Protein AF-A0AA86T212-F1 (afdb_monomer)

Radius of gyration: 17.64 Å; Cα contacts (8 Å, |Δi|>4): 38; chains: 1; bounding box: 38×27×56 Å

Foldseek 3Di:
DPPVVVVVVVVVVVVVVLLVVLVVPPDLDPVLVVVLVVLVVVLVVLVVVLVVLVVCCVPPVDPVSVVSNVVSVVSSVVSVVSSVVSVVSNVVDDPDDPDD

Structure (mmCIF, N/CA/C/O backbone):
data_AF-A0AA86T212-F1
#
_entry.id   AF-A0AA86T212-F1
#
loop_
_atom_site.group_PDB
_atom_site.id
_atom_site.type_symbol
_atom_site.label_atom_id
_atom_site.label_alt_id
_atom_site.label_comp_id
_atom_site.label_asym_id
_atom_site.label_entity_id
_atom_site.label_seq_id
_atom_site.pdbx_PDB_ins_code
_atom_site.Cartn_x
_atom_site.Cartn_y
_atom_site.Cartn_z
_atom_site.occupancy
_atom_site.B_iso_or_equiv
_atom_site.auth_seq_id
_atom_site.auth_comp_id
_atom_site.auth_asym_id
_atom_site.auth_atom_id
_atom_site.pdbx_PDB_model_num
ATOM 1 N N . MET A 1 1 ? 6.835 -20.695 -19.349 1.00 47.50 1 MET A N 1
ATOM 2 C CA . MET A 1 1 ? 5.965 -19.505 -19.183 1.00 47.50 1 MET A CA 1
ATOM 3 C C . MET A 1 1 ? 4.725 -19.757 -18.295 1.00 47.50 1 MET A C 1
ATOM 5 O O . MET A 1 1 ? 3.682 -19.186 -18.550 1.00 47.50 1 MET A O 1
ATOM 9 N N . ARG A 1 2 ? 4.792 -20.596 -17.240 1.00 49.91 2 ARG A N 1
ATOM 10 C CA . ARG A 1 2 ? 3.614 -20.930 -16.388 1.00 49.91 2 ARG A CA 1
ATOM 11 C C . ARG A 1 2 ? 3.799 -20.673 -14.882 1.00 49.91 2 ARG A C 1
ATOM 13 O O . ARG A 1 2 ? 2.856 -20.839 -14.116 1.00 49.91 2 ARG A O 1
ATOM 20 N N . LYS A 1 3 ? 5.010 -20.317 -14.435 1.00 40.41 3 LYS A N 1
ATOM 21 C CA . LYS A 1 3 ? 5.353 -20.229 -13.000 1.00 40.41 3 LYS A CA 1
ATOM 22 C C . LYS A 1 3 ? 5.318 -18.798 -12.449 1.00 40.41 3 LYS A C 1
ATOM 24 O O . LYS A 1 3 ? 4.985 -18.620 -11.286 1.00 40.41 3 LYS A O 1
ATOM 29 N N . THR A 1 4 ? 5.602 -17.793 -13.273 1.00 41.56 4 THR A N 1
ATOM 30 C CA . THR A 1 4 ? 5.626 -16.372 -12.882 1.00 41.56 4 THR A CA 1
ATOM 31 C C . THR A 1 4 ? 4.224 -15.772 -12.757 1.00 41.56 4 THR A C 1
ATOM 33 O O . THR A 1 4 ? 3.934 -15.115 -11.765 1.00 41.56 4 THR A O 1
ATOM 36 N N . THR A 1 5 ? 3.305 -16.114 -13.663 1.00 36.12 5 THR A N 1
ATOM 37 C CA . THR A 1 5 ? 1.907 -15.641 -13.639 1.00 36.12 5 THR A CA 1
ATOM 38 C C . THR A 1 5 ? 1.141 -16.095 -12.388 1.00 36.12 5 THR A C 1
ATOM 40 O O . THR A 1 5 ? 0.305 -15.367 -11.870 1.00 36.12 5 THR A O 1
ATOM 43 N N . ARG A 1 6 ? 1.472 -17.271 -11.833 1.00 38.53 6 ARG A N 1
ATOM 44 C CA . ARG A 1 6 ? 0.853 -17.788 -10.597 1.00 38.53 6 ARG A CA 1
ATOM 45 C C . ARG A 1 6 ? 1.273 -17.031 -9.334 1.00 38.53 6 ARG A C 1
ATOM 47 O O . ARG A 1 6 ? 0.529 -17.043 -8.364 1.00 38.53 6 ARG A O 1
ATOM 54 N N . ARG A 1 7 ? 2.441 -16.380 -9.334 1.00 42.41 7 ARG A N 1
ATOM 55 C CA . ARG A 1 7 ? 2.937 -15.626 -8.169 1.00 42.41 7 ARG A CA 1
ATOM 56 C C . ARG A 1 7 ? 2.320 -14.230 -8.086 1.00 42.41 7 ARG A C 1
ATOM 58 O O . ARG A 1 7 ? 1.992 -13.790 -6.995 1.00 42.41 7 ARG A O 1
ATOM 65 N N . ILE A 1 8 ? 2.080 -13.595 -9.234 1.00 42.56 8 ILE A N 1
ATOM 66 C CA . ILE A 1 8 ? 1.453 -12.266 -9.321 1.00 42.56 8 ILE A CA 1
ATOM 67 C C . ILE A 1 8 ? -0.040 -12.341 -8.954 1.00 42.56 8 ILE A C 1
ATOM 69 O O . ILE A 1 8 ? -0.514 -11.545 -8.153 1.00 42.56 8 ILE A O 1
ATOM 73 N N . VAL A 1 9 ? -0.756 -13.368 -9.431 1.00 41.50 9 VAL A N 1
ATOM 74 C CA . VAL A 1 9 ? -2.156 -13.630 -9.032 1.00 41.50 9 VAL A CA 1
ATOM 75 C C . VAL A 1 9 ? -2.264 -14.068 -7.560 1.00 41.50 9 VAL A C 1
ATOM 77 O O . VAL A 1 9 ? -3.255 -13.785 -6.895 1.00 41.50 9 VAL A O 1
ATOM 80 N N . GLY A 1 10 ? -1.232 -14.728 -7.023 1.00 39.38 10 GLY A N 1
ATOM 81 C CA . GLY A 1 10 ? -1.186 -15.123 -5.612 1.00 39.38 10 GLY A CA 1
ATOM 82 C C . GLY A 1 10 ? -1.052 -13.940 -4.647 1.00 39.38 10 GLY A C 1
ATOM 83 O O . GLY A 1 10 ? -1.615 -13.985 -3.557 1.00 39.38 10 GLY A O 1
ATOM 84 N N . ALA A 1 11 ? -0.354 -12.873 -5.050 1.00 44.78 11 ALA A N 1
ATOM 85 C CA . ALA A 1 11 ? -0.144 -11.693 -4.212 1.00 44.78 11 ALA A CA 1
ATOM 86 C C . ALA A 1 11 ? -1.393 -10.796 -4.120 1.00 44.78 11 ALA A C 1
ATOM 88 O O . ALA A 1 11 ? -1.702 -10.291 -3.044 1.00 44.78 11 ALA A O 1
ATOM 89 N N . THR A 1 12 ? -2.159 -10.646 -5.207 1.00 49.22 12 THR A N 1
ATOM 90 C CA . THR A 1 12 ? -3.393 -9.837 -5.214 1.00 49.22 12 THR A CA 1
ATOM 91 C C . THR A 1 12 ? -4.555 -10.528 -4.497 1.00 49.22 12 THR A C 1
ATOM 93 O O . THR A 1 12 ? -5.316 -9.880 -3.780 1.00 49.22 12 THR A O 1
ATOM 96 N N . ALA A 1 13 ? -4.660 -11.855 -4.611 1.00 46.00 13 ALA A N 1
ATOM 97 C CA . ALA A 1 13 ? -5.676 -12.629 -3.901 1.00 46.00 13 ALA A CA 1
ATOM 98 C C . ALA A 1 13 ? -5.441 -12.666 -2.377 1.00 46.00 13 ALA A C 1
ATOM 100 O O . ALA A 1 13 ? -6.404 -12.674 -1.613 1.00 46.00 13 ALA A O 1
ATOM 101 N N . ALA A 1 14 ? -4.183 -12.642 -1.920 1.00 48.59 14 ALA A N 1
ATOM 102 C CA . ALA A 1 14 ? -3.859 -12.692 -0.492 1.00 48.59 14 ALA A CA 1
ATOM 103 C C . ALA A 1 14 ? -4.337 -11.445 0.274 1.00 48.59 14 ALA A C 1
ATOM 105 O O . ALA A 1 14 ? -4.872 -11.575 1.373 1.00 48.59 14 ALA A O 1
ATOM 106 N N . VAL A 1 15 ? -4.222 -10.252 -0.323 1.00 53.66 15 VAL A N 1
ATOM 107 C CA . VAL A 1 15 ? -4.682 -8.993 0.293 1.00 53.66 15 VAL A CA 1
ATOM 108 C C . VAL A 1 15 ? -6.212 -8.940 0.361 1.00 53.66 15 VAL A C 1
ATOM 110 O O . VAL A 1 15 ? -6.770 -8.604 1.403 1.00 53.66 15 VAL A O 1
ATOM 113 N N . GLY A 1 16 ? -6.904 -9.353 -0.707 1.00 51.41 16 GLY A N 1
ATOM 114 C CA . GLY A 1 16 ? -8.371 -9.399 -0.727 1.00 51.41 16 GLY A CA 1
ATOM 115 C C . GLY A 1 16 ? -8.968 -10.396 0.275 1.00 51.41 16 GLY A C 1
ATOM 116 O O . GLY A 1 16 ? -9.976 -10.098 0.913 1.00 51.41 16 GLY A O 1
ATOM 117 N N . ILE A 1 17 ? -8.327 -11.556 0.464 1.00 53.41 17 ILE A N 1
ATOM 118 C CA . ILE A 1 17 ? -8.774 -12.582 1.422 1.00 53.41 17 ILE A CA 1
ATOM 119 C C . ILE A 1 17 ? -8.504 -12.151 2.874 1.00 53.41 17 ILE A C 1
ATOM 121 O O . ILE A 1 17 ? -9.353 -12.380 3.736 1.00 53.41 17 ILE A O 1
ATOM 125 N N . LEU A 1 18 ? -7.378 -11.482 3.154 1.00 51.84 18 LEU A N 1
ATOM 126 C CA . LEU A 1 18 ? -7.085 -10.932 4.486 1.00 51.84 18 LEU A CA 1
ATOM 127 C C . LEU A 1 18 ? -8.078 -9.832 4.889 1.00 51.84 18 LEU A C 1
ATOM 129 O O . LEU A 1 18 ? -8.579 -9.845 6.012 1.00 51.84 18 LEU A O 1
ATOM 133 N N . LEU A 1 19 ? -8.434 -8.936 3.963 1.00 53.28 19 LEU A N 1
ATOM 134 C CA . LEU A 1 19 ? -9.427 -7.884 4.213 1.00 53.28 19 LEU A CA 1
ATOM 135 C C . LEU A 1 19 ? -10.838 -8.458 4.430 1.00 53.28 19 LEU A C 1
ATOM 137 O O . LEU A 1 19 ? -11.553 -8.010 5.325 1.00 53.28 19 LEU A O 1
ATOM 141 N N . ALA A 1 20 ? -11.228 -9.488 3.671 1.00 51.5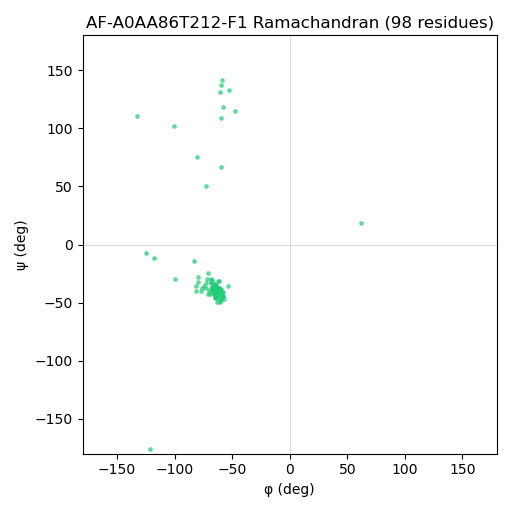3 20 ALA A N 1
ATOM 142 C CA . ALA A 1 20 ? -12.523 -10.152 3.840 1.00 51.53 20 ALA A CA 1
ATOM 143 C C . ALA A 1 20 ? -12.640 -10.907 5.180 1.00 51.53 20 ALA A C 1
ATOM 145 O O . ALA A 1 20 ? -13.699 -10.883 5.811 1.00 51.53 20 ALA A O 1
ATOM 146 N N . ALA A 1 21 ? -11.556 -11.533 5.654 1.00 51.41 21 ALA A N 1
ATOM 147 C CA . ALA A 1 21 ? -11.517 -12.179 6.968 1.00 51.41 21 ALA A CA 1
ATOM 148 C C . ALA A 1 21 ? -11.643 -11.164 8.122 1.00 51.41 21 ALA A C 1
ATOM 150 O O . ALA A 1 21 ? -12.293 -11.455 9.127 1.00 51.41 21 ALA A O 1
ATOM 151 N N . MET A 1 22 ? -11.093 -9.956 7.949 1.00 53.88 22 MET A N 1
ATOM 152 C CA . MET A 1 22 ? -11.188 -8.859 8.920 1.00 53.88 22 MET A CA 1
ATOM 153 C C . MET A 1 22 ? -12.629 -8.349 9.109 1.00 53.88 22 MET A C 1
ATOM 155 O O . MET A 1 22 ? -13.005 -7.965 10.211 1.00 53.88 22 MET A O 1
ATOM 159 N N . VAL A 1 23 ? -13.442 -8.367 8.044 1.00 53.47 23 VAL A N 1
ATOM 160 C CA . VAL A 1 23 ? -14.851 -7.925 8.062 1.00 53.47 23 VAL A CA 1
ATOM 161 C C . VAL A 1 23 ? -15.786 -8.990 8.649 1.00 53.47 23 VAL A C 1
ATOM 163 O O . VAL A 1 23 ? -16.782 -8.648 9.284 1.00 53.47 23 VAL A O 1
ATOM 166 N N . TRP A 1 24 ? -15.486 -10.282 8.462 1.00 45.78 24 TRP A N 1
ATOM 167 C CA . TRP A 1 24 ? -16.348 -11.368 8.953 1.00 45.78 24 TRP A CA 1
ATOM 168 C C . TRP A 1 24 ? -16.164 -11.659 10.451 1.00 45.78 24 TRP A C 1
ATOM 170 O O . TRP A 1 24 ? -17.110 -12.057 11.131 1.00 45.78 24 TRP A O 1
ATOM 180 N N . ALA A 1 25 ?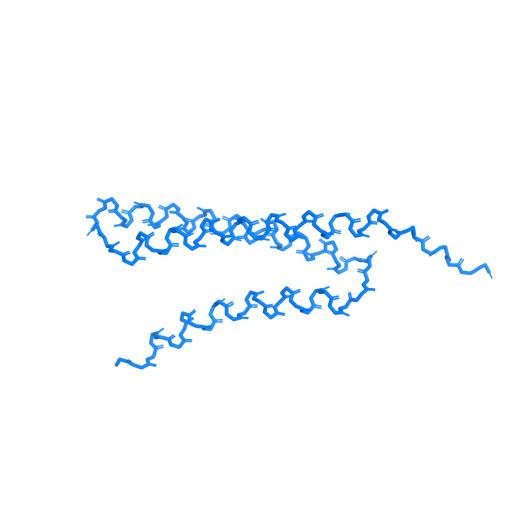 -14.976 -11.396 11.000 1.00 46.56 25 ALA A N 1
ATOM 181 C CA . ALA A 1 25 ? -14.727 -11.446 12.437 1.00 46.56 25 ALA A CA 1
ATOM 182 C C . ALA A 1 25 ? -15.222 -10.149 13.102 1.00 46.56 25 ALA A C 1
ATOM 184 O O . ALA A 1 25 ? -14.428 -9.274 13.428 1.00 46.56 25 ALA A O 1
ATOM 185 N N . GLY A 1 26 ? -16.543 -10.010 13.267 1.00 50.56 26 GLY A N 1
ATOM 186 C CA . GLY A 1 26 ? -17.231 -8.823 13.799 1.00 50.56 26 GLY A CA 1
ATOM 187 C C . GLY A 1 26 ? -16.846 -8.397 15.225 1.00 50.56 26 GLY A C 1
ATOM 188 O O . GLY A 1 26 ? -17.673 -8.448 16.132 1.00 50.56 26 GLY A O 1
ATOM 189 N N . GLY A 1 27 ? -15.612 -7.954 15.443 1.00 52.09 27 GLY A N 1
ATOM 190 C CA . GLY A 1 27 ? -15.098 -7.587 16.752 1.00 52.09 27 GLY A CA 1
ATOM 191 C C . GLY A 1 27 ? -14.387 -6.249 16.714 1.00 52.09 27 GLY A C 1
ATOM 192 O O . GLY A 1 27 ? -13.274 -6.145 16.219 1.00 52.09 27 GLY A O 1
ATOM 193 N N . THR A 1 28 ? -14.981 -5.247 17.346 1.00 54.28 28 THR A N 1
ATOM 194 C CA . THR A 1 28 ? -14.347 -3.975 17.721 1.00 54.28 28 THR A CA 1
ATOM 195 C C . THR A 1 28 ? -13.373 -4.180 18.891 1.00 54.28 28 THR A C 1
ATOM 197 O O . THR A 1 28 ? -13.469 -3.538 19.934 1.00 54.28 28 THR A O 1
ATOM 200 N N . GLY A 1 29 ? -12.491 -5.171 18.747 1.00 61.72 29 GLY A N 1
ATOM 201 C CA . GLY A 1 29 ? -11.566 -5.668 19.762 1.00 61.72 29 GLY A CA 1
ATOM 202 C C . GLY A 1 29 ? -10.100 -5.571 19.321 1.00 61.72 29 GLY A C 1
ATOM 203 O O . GLY A 1 29 ? -9.815 -5.059 18.237 1.00 61.72 29 GLY A O 1
ATOM 204 N N . PRO A 1 30 ? -9.153 -6.076 20.134 1.00 65.19 30 PRO A N 1
ATOM 205 C CA . PRO A 1 30 ? -7.711 -5.930 19.900 1.00 65.19 30 PRO A CA 1
ATOM 206 C C . PRO A 1 30 ? -7.258 -6.389 18.504 1.00 65.19 30 PRO A C 1
ATOM 208 O O . PRO A 1 30 ? -6.444 -5.715 17.884 1.00 65.19 30 PRO A O 1
ATOM 211 N N . HIS A 1 31 ? -7.867 -7.441 17.949 1.00 70.19 31 HIS A N 1
ATOM 212 C CA . HIS A 1 31 ? -7.548 -7.926 16.602 1.00 70.19 31 HIS A CA 1
ATOM 213 C C . HIS A 1 31 ? -7.947 -6.969 15.469 1.00 70.19 31 HIS A C 1
ATOM 215 O O . HIS A 1 31 ? -7.271 -6.925 14.444 1.00 70.19 31 HIS A O 1
ATOM 221 N N . ALA A 1 32 ? -9.008 -6.170 15.634 1.00 75.12 32 ALA A N 1
ATOM 222 C CA . ALA A 1 32 ? -9.353 -5.144 14.648 1.00 75.12 32 ALA A CA 1
ATOM 223 C C . ALA A 1 32 ? -8.334 -3.998 14.662 1.00 75.12 32 ALA A C 1
ATOM 225 O O . ALA A 1 32 ? -7.913 -3.537 13.602 1.00 75.12 32 ALA A O 1
ATOM 226 N N . GLN A 1 33 ? -7.874 -3.592 15.850 1.00 80.25 33 GLN A N 1
ATOM 227 C CA . GLN A 1 33 ? -6.819 -2.586 15.979 1.00 80.25 33 GLN A CA 1
ATOM 228 C C . GLN A 1 33 ? -5.477 -3.089 15.424 1.00 80.25 33 GLN A C 1
ATOM 230 O O . GLN A 1 33 ? -4.783 -2.345 14.734 1.00 80.25 33 GLN A O 1
ATOM 235 N N . GLU A 1 34 ? -5.128 -4.355 15.669 1.00 84.19 34 GLU A N 1
ATOM 236 C CA . GLU A 1 34 ? -3.971 -5.016 15.046 1.00 84.19 34 GLU A CA 1
ATOM 237 C C . GLU A 1 34 ? -4.088 -5.026 13.515 1.00 84.19 34 GLU A C 1
ATOM 239 O O . GLU A 1 34 ? -3.120 -4.722 12.825 1.00 84.19 34 GLU A O 1
ATOM 244 N N . GLY A 1 35 ? -5.283 -5.279 12.971 1.00 83.88 35 GLY A N 1
ATOM 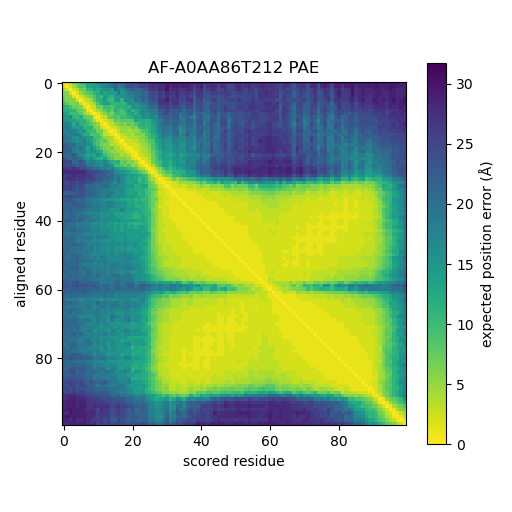245 C CA . GLY A 1 35 ? -5.552 -5.173 11.534 1.00 83.88 35 GLY A CA 1
ATOM 246 C C . GLY A 1 35 ? -5.297 -3.791 10.956 1.00 83.88 35 GLY A C 1
ATOM 247 O O . GLY A 1 35 ? -4.655 -3.664 9.915 1.00 83.88 35 GLY A O 1
ATOM 248 N N . VAL A 1 36 ? -5.762 -2.748 11.646 1.00 86.19 36 VAL A N 1
ATOM 249 C CA . VAL A 1 36 ? -5.489 -1.357 11.263 1.00 86.19 36 VAL A CA 1
ATOM 250 C C . VAL A 1 36 ? -3.987 -1.074 11.286 1.00 86.19 36 VAL A C 1
ATOM 252 O O . VAL A 1 36 ? -3.474 -0.431 10.371 1.00 86.19 36 VAL A O 1
ATOM 255 N N . ASN A 1 37 ? -3.264 -1.577 12.289 1.00 88.94 37 ASN A N 1
ATOM 256 C CA . ASN A 1 37 ? -1.814 -1.409 12.374 1.00 88.94 37 ASN A CA 1
ATOM 257 C C . ASN A 1 37 ? -1.098 -2.122 11.215 1.00 88.94 37 ASN A C 1
ATOM 259 O O . ASN A 1 37 ? -0.294 -1.493 10.531 1.00 88.94 37 ASN A O 1
ATOM 263 N N . HIS A 1 38 ? -1.457 -3.372 10.907 1.00 88.25 38 HIS A N 1
ATOM 264 C CA . HIS A 1 38 ? -0.913 -4.091 9.751 1.00 88.25 38 HIS A CA 1
ATOM 265 C C . HIS A 1 38 ? -1.245 -3.407 8.420 1.00 88.25 38 HIS A C 1
ATOM 267 O O . HIS A 1 38 ? -0.410 -3.378 7.520 1.00 88.25 38 HIS A O 1
ATOM 273 N N . ALA A 1 39 ? -2.438 -2.825 8.269 1.00 87.56 39 ALA A N 1
ATOM 274 C CA . ALA A 1 39 ? -2.781 -2.055 7.075 1.00 87.56 39 ALA A CA 1
ATOM 275 C C . ALA A 1 39 ? -1.893 -0.803 6.940 1.00 87.56 39 ALA A C 1
ATOM 277 O O . ALA A 1 39 ? -1.411 -0.505 5.845 1.00 87.56 39 ALA A O 1
ATOM 278 N N . LYS A 1 40 ? -1.615 -0.106 8.052 1.00 92.38 40 LYS A N 1
ATOM 279 C CA . LYS A 1 40 ? -0.689 1.039 8.092 1.00 92.38 40 LYS A CA 1
ATOM 280 C C . LYS A 1 40 ? 0.743 0.621 7.731 1.00 92.38 40 LYS A C 1
ATOM 282 O O . LYS A 1 40 ? 1.373 1.297 6.921 1.00 92.38 40 LYS A O 1
ATOM 287 N N . GLU A 1 41 ? 1.232 -0.504 8.252 1.00 94.50 41 GLU A N 1
ATOM 288 C CA . GLU A 1 41 ? 2.536 -1.082 7.882 1.00 94.50 41 GLU A CA 1
ATOM 289 C C . GLU A 1 41 ? 2.584 -1.504 6.406 1.00 94.50 41 GLU A C 1
ATOM 291 O O . GLU A 1 41 ? 3.534 -1.190 5.689 1.00 94.50 41 GLU A O 1
ATOM 296 N N . GLY A 1 42 ? 1.521 -2.134 5.904 1.00 90.62 42 GLY A N 1
ATOM 297 C CA . GLY A 1 42 ? 1.390 -2.506 4.497 1.00 90.62 42 GLY A CA 1
ATOM 298 C C . GLY A 1 42 ? 1.492 -1.299 3.561 1.00 90.62 42 GLY A C 1
ATOM 299 O O . GLY A 1 42 ? 2.187 -1.369 2.548 1.00 90.62 42 GLY A O 1
ATOM 300 N N . ILE A 1 43 ? 0.880 -0.163 3.918 1.00 94.25 43 ILE A N 1
ATOM 301 C CA . ILE A 1 43 ? 1.013 1.090 3.156 1.00 94.25 43 ILE A CA 1
ATOM 302 C C . ILE A 1 43 ? 2.476 1.549 3.088 1.00 94.25 43 ILE A C 1
ATOM 304 O O . ILE A 1 43 ? 2.902 2.031 2.037 1.00 94.25 43 ILE A O 1
ATOM 308 N N . VAL A 1 44 ? 3.258 1.398 4.165 1.00 96.69 44 VAL A N 1
ATOM 309 C CA . VAL A 1 44 ? 4.693 1.739 4.158 1.00 96.69 44 VAL A CA 1
ATOM 310 C C . VAL A 1 44 ? 5.434 0.897 3.121 1.00 96.69 44 VAL A C 1
ATOM 312 O O . VAL A 1 44 ? 6.096 1.460 2.250 1.00 96.69 44 VAL A O 1
ATOM 315 N N . HIS A 1 45 ? 5.241 -0.421 3.122 1.00 92.25 45 HIS A N 1
ATOM 316 C CA . HIS A 1 45 ? 5.890 -1.303 2.148 1.00 92.25 45 HIS A CA 1
ATOM 317 C C . HIS A 1 45 ? 5.461 -1.037 0.703 1.00 92.25 45 HIS A C 1
ATOM 319 O O . HIS A 1 45 ? 6.278 -1.108 -0.215 1.00 92.25 45 HIS A O 1
ATOM 325 N N . VAL A 1 46 ? 4.194 -0.684 0.468 1.00 92.94 46 VAL A N 1
ATOM 326 C CA . VAL A 1 46 ? 3.744 -0.311 -0.881 1.00 92.94 46 VAL A CA 1
ATOM 327 C C . VAL A 1 46 ? 4.384 1.010 -1.327 1.00 92.94 46 VAL A C 1
ATOM 329 O O . VAL A 1 46 ? 4.761 1.131 -2.491 1.00 92.94 46 VAL A O 1
ATOM 332 N N . LYS A 1 47 ? 4.585 1.980 -0.424 1.00 95.56 47 LYS A N 1
ATOM 333 C CA . LYS A 1 47 ? 5.321 3.222 -0.732 1.00 95.56 47 LYS A CA 1
ATOM 334 C C . LYS A 1 47 ? 6.789 2.953 -1.082 1.00 95.56 47 LYS A C 1
ATOM 336 O O . LYS A 1 47 ? 7.302 3.565 -2.016 1.00 95.56 47 LYS A O 1
ATOM 341 N N . GLU A 1 48 ? 7.443 2.015 -0.401 1.00 94.06 48 GLU A N 1
ATOM 342 C CA . GLU A 1 48 ? 8.800 1.564 -0.753 1.00 94.06 48 GLU A CA 1
ATOM 343 C C . GLU A 1 48 ? 8.828 0.890 -2.135 1.00 94.06 48 GLU A C 1
ATOM 345 O O . GLU A 1 48 ? 9.664 1.217 -2.979 1.00 94.06 48 GLU A O 1
ATOM 350 N N . ALA A 1 49 ? 7.864 0.009 -2.420 1.00 92.06 49 ALA A N 1
ATOM 351 C CA . ALA A 1 49 ? 7.736 -0.629 -3.730 1.00 92.06 49 ALA A CA 1
ATOM 352 C C . ALA A 1 49 ? 7.504 0.393 -4.858 1.00 92.06 49 ALA A C 1
ATOM 354 O O . ALA A 1 49 ? 8.075 0.257 -5.941 1.00 92.06 49 ALA A O 1
ATOM 355 N N . ILE A 1 50 ? 6.716 1.444 -4.603 1.00 94.81 50 ILE A N 1
ATOM 356 C CA . ILE A 1 50 ? 6.507 2.557 -5.538 1.00 94.81 50 ILE A CA 1
ATOM 357 C C . ILE A 1 50 ? 7.834 3.231 -5.897 1.00 94.81 50 ILE A C 1
ATOM 359 O O . ILE A 1 50 ? 8.075 3.458 -7.081 1.00 94.81 50 ILE A O 1
ATOM 363 N N . ALA A 1 51 ? 8.713 3.495 -4.927 1.00 95.19 51 ALA A N 1
ATOM 364 C CA . ALA A 1 51 ? 10.010 4.116 -5.200 1.00 95.19 51 ALA A CA 1
ATOM 365 C C . ALA A 1 51 ? 10.863 3.272 -6.169 1.00 95.19 51 ALA A C 1
ATOM 367 O O . ALA A 1 51 ? 11.415 3.804 -7.136 1.00 95.19 51 ALA A O 1
ATOM 368 N N . HIS A 1 52 ? 10.901 1.949 -5.981 1.00 91.06 52 HIS A N 1
ATOM 369 C CA . HIS A 1 52 ? 11.603 1.035 -6.892 1.00 91.06 52 HIS A CA 1
ATOM 370 C C . HIS A 1 52 ? 10.954 0.947 -8.283 1.00 91.06 52 HIS A C 1
ATOM 372 O O . HIS A 1 52 ? 11.650 0.852 -9.300 1.00 91.06 52 HIS A O 1
ATOM 378 N N . LEU A 1 53 ? 9.622 0.998 -8.354 1.00 91.69 53 LEU A N 1
ATOM 379 C CA . LEU A 1 53 ? 8.899 1.029 -9.627 1.00 91.69 53 LEU A CA 1
ATOM 380 C C . LEU A 1 53 ? 9.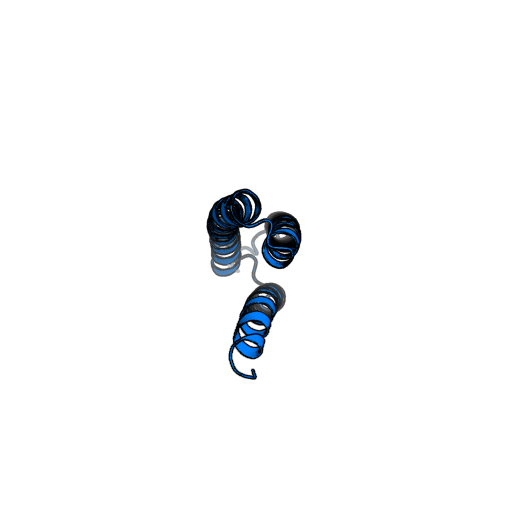179 2.325 -10.392 1.00 91.69 53 LEU A C 1
ATOM 382 O O . LEU A 1 53 ? 9.413 2.281 -11.598 1.00 91.69 53 LEU A O 1
ATOM 386 N N . GLU A 1 54 ? 9.218 3.471 -9.713 1.00 93.50 54 GLU A N 1
ATOM 387 C CA . GLU A 1 54 ? 9.561 4.756 -10.328 1.00 93.50 54 GLU A CA 1
ATOM 388 C C . GLU A 1 54 ? 10.990 4.772 -10.882 1.00 93.50 54 GLU A C 1
ATOM 390 O O . GLU A 1 54 ? 11.216 5.295 -11.975 1.00 93.50 54 GLU A O 1
ATOM 395 N N . GLU A 1 55 ? 11.951 4.171 -10.178 1.00 92.62 55 GLU A N 1
ATOM 396 C C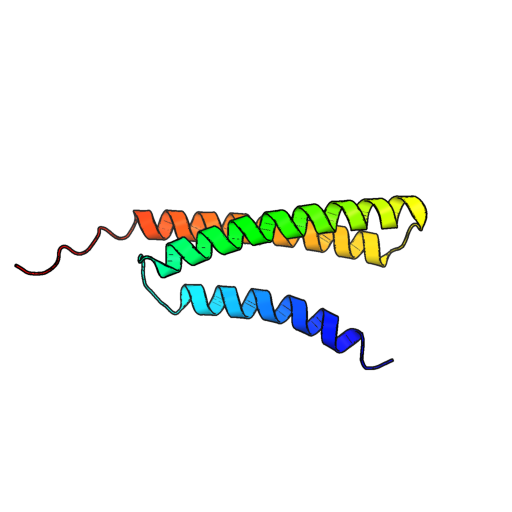A . GLU A 1 55 ? 13.312 3.983 -10.689 1.00 92.62 55 GLU A CA 1
ATOM 397 C C . GLU A 1 55 ? 13.329 3.085 -11.936 1.00 92.62 55 GLU A C 1
ATOM 399 O O . GLU A 1 55 ? 13.910 3.453 -12.959 1.00 92.62 55 GLU A O 1
ATOM 404 N N . SER A 1 56 ? 12.608 1.961 -11.899 1.00 89.31 56 SER A N 1
ATOM 405 C CA . SER A 1 56 ? 12.487 1.036 -13.036 1.00 89.31 56 SER A CA 1
ATOM 406 C C . SER A 1 56 ? 11.890 1.721 -14.274 1.00 89.31 56 SER A C 1
ATOM 408 O O . SER A 1 56 ? 12.375 1.537 -15.394 1.00 89.31 56 SER A O 1
ATOM 410 N N . VAL A 1 57 ? 10.878 2.575 -14.081 1.00 91.94 57 VAL A N 1
ATOM 411 C CA . VAL A 1 57 ? 10.281 3.387 -15.153 1.00 91.94 57 VAL A CA 1
ATOM 412 C C . VAL A 1 57 ? 11.285 4.395 -15.716 1.00 91.94 57 VAL A C 1
ATOM 414 O O . VAL A 1 57 ? 11.342 4.558 -16.935 1.00 91.94 57 VAL A O 1
ATOM 417 N N . LYS A 1 58 ? 12.077 5.061 -14.865 1.00 92.06 58 LYS A N 1
ATOM 418 C CA . LYS A 1 58 ? 13.081 6.052 -15.294 1.00 92.06 58 LYS A CA 1
ATOM 419 C C . LYS A 1 58 ? 14.216 5.425 -16.103 1.00 92.06 58 LYS A C 1
ATOM 421 O O . LYS A 1 58 ? 14.630 6.011 -17.097 1.00 92.06 58 LYS A O 1
ATOM 426 N N . VAL A 1 59 ? 14.716 4.264 -15.680 1.00 88.38 59 VAL A N 1
ATOM 427 C CA . VAL A 1 59 ? 15.888 3.621 -16.296 1.00 88.38 59 VAL A CA 1
ATOM 428 C C . VAL A 1 59 ? 15.517 2.843 -17.560 1.00 88.38 59 VAL A C 1
ATOM 430 O O . VAL A 1 59 ? 16.261 2.879 -18.535 1.00 88.38 59 VAL A O 1
ATOM 433 N N . GLY A 1 60 ? 14.380 2.139 -17.558 1.00 82.31 60 GLY A N 1
ATOM 434 C CA . GLY A 1 60 ? 14.043 1.179 -18.616 1.00 82.31 60 GLY A CA 1
ATOM 435 C C . GLY A 1 60 ? 12.783 1.492 -19.419 1.00 82.31 60 GLY A C 1
ATOM 436 O O . GLY A 1 60 ? 12.546 0.848 -20.437 1.00 82.31 60 GLY A O 1
ATOM 437 N N . GLY A 1 61 ? 11.950 2.442 -18.979 1.00 82.25 61 GLY A N 1
ATOM 438 C CA . GLY A 1 61 ? 10.676 2.742 -19.640 1.00 82.25 61 GLY A CA 1
ATOM 439 C C . GLY A 1 61 ? 9.680 1.574 -19.654 1.00 82.25 61 GLY A C 1
ATOM 440 O O . GLY A 1 61 ? 8.749 1.602 -20.459 1.00 82.25 61 GLY A O 1
ATOM 441 N N . ASP A 1 62 ? 9.866 0.573 -18.783 1.00 84.88 62 ASP A N 1
ATOM 442 C CA . ASP A 1 62 ? 9.097 -0.675 -18.774 1.00 84.88 62 ASP A CA 1
ATOM 443 C C . ASP A 1 62 ? 7.585 -0.389 -18.618 1.00 84.88 62 ASP A C 1
ATOM 445 O O . ASP A 1 62 ? 7.164 0.200 -17.611 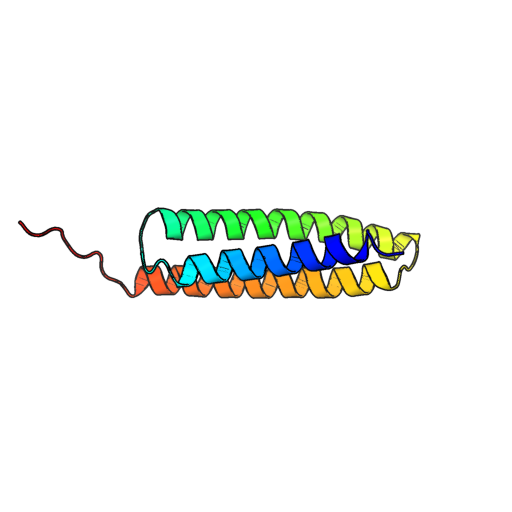1.00 84.88 62 ASP A O 1
ATOM 449 N N . PRO A 1 63 ? 6.742 -0.773 -19.598 1.00 86.69 63 PRO A N 1
ATOM 450 C CA . PRO A 1 63 ? 5.301 -0.556 -19.525 1.00 86.69 63 PRO A CA 1
ATOM 451 C C . PRO A 1 63 ? 4.650 -1.281 -18.338 1.00 86.69 63 PRO A C 1
ATOM 453 O O . PRO A 1 63 ? 3.710 -0.745 -17.752 1.00 86.69 63 PRO A O 1
ATOM 456 N N . HIS A 1 64 ? 5.179 -2.431 -17.914 1.00 88.50 64 HIS A N 1
ATOM 457 C CA . HIS A 1 64 ? 4.688 -3.149 -16.739 1.00 88.50 64 HIS A CA 1
ATOM 458 C C . HI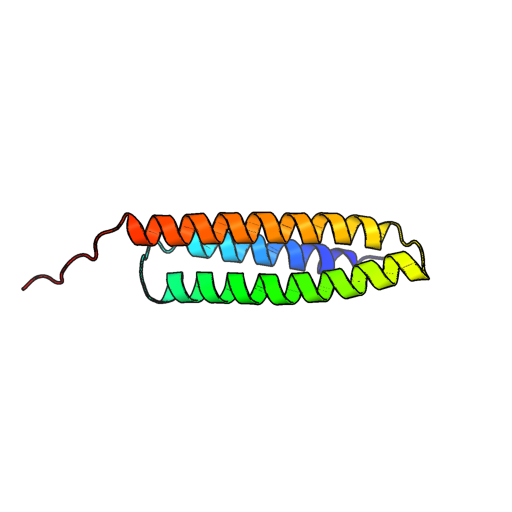S A 1 64 ? 5.056 -2.446 -15.435 1.00 88.50 64 HIS A C 1
ATOM 460 O O . HIS A 1 64 ? 4.294 -2.517 -14.471 1.00 88.50 64 HIS A O 1
ATOM 466 N N . ALA A 1 65 ? 6.176 -1.720 -15.391 1.00 90.62 65 ALA A N 1
ATOM 467 C CA . ALA A 1 65 ? 6.514 -0.896 -14.234 1.00 90.62 65 ALA A CA 1
ATOM 468 C C . ALA A 1 65 ? 5.552 0.300 -14.103 1.00 90.62 65 ALA A C 1
ATOM 470 O O . ALA A 1 65 ? 5.121 0.619 -12.996 1.00 90.62 65 ALA A O 1
ATOM 471 N N . LYS A 1 66 ? 5.139 0.914 -15.224 1.00 90.69 66 LYS A N 1
ATOM 472 C CA . LYS A 1 66 ? 4.115 1.979 -15.229 1.00 90.69 66 LYS A CA 1
ATOM 473 C C . LYS A 1 66 ? 2.742 1.471 -14.780 1.00 90.69 66 LYS A C 1
ATOM 475 O O . LYS A 1 66 ? 2.081 2.137 -13.988 1.00 90.69 66 LYS A O 1
ATOM 480 N N . GLU A 1 67 ? 2.328 0.301 -15.259 1.00 93.19 67 GLU A N 1
ATOM 481 C CA . GLU A 1 67 ? 1.072 -0.345 -14.854 1.00 93.19 67 GLU A CA 1
ATOM 482 C C . GLU A 1 67 ? 1.098 -0.741 -13.369 1.00 93.19 67 GLU A C 1
ATOM 484 O O . GLU A 1 67 ? 0.185 -0.414 -12.613 1.00 93.19 67 GLU A O 1
ATOM 489 N N . SER A 1 68 ? 2.201 -1.339 -12.909 1.00 92.19 68 SER A N 1
ATOM 490 C CA . SER A 1 68 ? 2.400 -1.689 -11.496 1.00 92.19 68 SER A CA 1
ATOM 491 C C . SER A 1 68 ? 2.381 -0.457 -10.591 1.00 92.19 68 SER A C 1
ATOM 493 O O . SER A 1 68 ? 1.832 -0.510 -9.493 1.00 92.19 68 SER A O 1
ATOM 495 N N . LEU A 1 69 ? 2.933 0.671 -11.052 1.00 93.25 69 LEU A N 1
ATOM 496 C CA . LEU A 1 69 ? 2.896 1.940 -10.327 1.00 93.25 69 LEU A CA 1
ATOM 497 C C . LEU A 1 69 ? 1.460 2.460 -10.162 1.00 93.25 69 LEU A C 1
ATOM 499 O O . LEU A 1 69 ? 1.120 2.971 -9.095 1.00 93.25 69 LEU A O 1
ATOM 503 N N . ALA A 1 70 ? 0.619 2.329 -11.192 1.00 93.62 70 ALA A N 1
ATOM 504 C CA . ALA A 1 70 ? -0.794 2.694 -11.108 1.00 93.62 70 ALA A CA 1
ATOM 505 C C . ALA A 1 70 ? -1.529 1.820 -10.080 1.00 93.62 70 ALA A C 1
ATOM 507 O O . ALA A 1 70 ? -2.145 2.353 -9.157 1.00 93.62 70 ALA A O 1
ATOM 508 N N . HIS A 1 71 ? -1.366 0.498 -10.158 1.00 93.06 71 HIS A N 1
ATOM 509 C CA . HIS A 1 71 ? -1.990 -0.424 -9.208 1.00 93.06 71 HIS A CA 1
ATOM 510 C C . HIS A 1 71 ? -1.502 -0.239 -7.770 1.00 93.06 71 HIS A C 1
ATOM 512 O O . HIS A 1 71 ? -2.300 -0.321 -6.841 1.00 93.06 71 HIS A O 1
ATOM 518 N N . ALA A 1 72 ? -0.217 0.053 -7.559 1.00 92.50 72 ALA A N 1
ATOM 519 C CA . ALA A 1 72 ? 0.311 0.322 -6.224 1.00 92.50 72 ALA A CA 1
ATOM 520 C C . ALA A 1 72 ? -0.322 1.582 -5.603 1.00 92.50 72 ALA A C 1
ATOM 522 O O . ALA A 1 72 ? -0.651 1.594 -4.417 1.00 92.50 72 ALA A O 1
ATOM 523 N N . LYS A 1 73 ? -0.557 2.626 -6.408 1.00 93.94 73 LYS A N 1
ATOM 524 C CA . LYS A 1 73 ? -1.254 3.844 -5.962 1.00 93.94 73 LYS A CA 1
ATOM 525 C C . LYS A 1 73 ? -2.727 3.575 -5.638 1.00 93.94 73 LYS A C 1
ATOM 527 O O . LYS A 1 73 ? -3.216 4.061 -4.620 1.00 93.94 73 LYS A O 1
ATOM 532 N N . GLU A 1 74 ? -3.417 2.775 -6.449 1.00 95.25 74 GLU A N 1
ATOM 5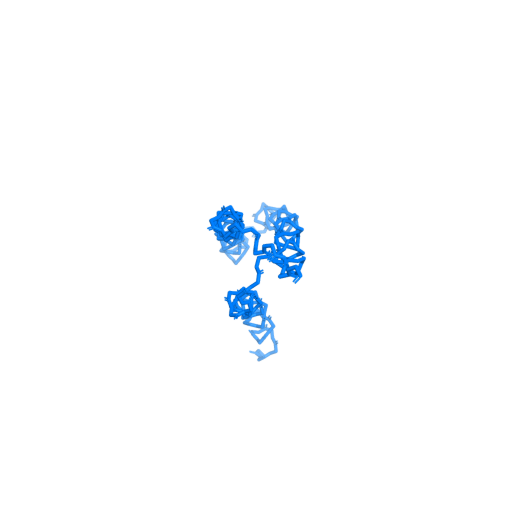33 C CA . GLU A 1 74 ? -4.795 2.347 -6.160 1.00 95.25 74 GLU A CA 1
ATOM 534 C C . GLU A 1 74 ? -4.880 1.482 -4.894 1.00 95.25 74 GLU A C 1
ATOM 536 O O . GLU A 1 74 ? -5.780 1.669 -4.077 1.00 95.25 74 GLU A O 1
ATOM 541 N N . ALA A 1 75 ? -3.913 0.586 -4.682 1.00 90.88 75 ALA A N 1
ATOM 542 C CA . ALA A 1 75 ? -3.845 -0.249 -3.488 1.00 90.88 75 ALA A CA 1
ATOM 543 C C . ALA A 1 75 ? -3.700 0.586 -2.206 1.00 90.88 75 ALA A C 1
ATOM 545 O O . ALA A 1 75 ? -4.372 0.293 -1.218 1.00 90.88 75 ALA A O 1
ATOM 546 N N . ILE A 1 76 ? -2.885 1.652 -2.225 1.00 93.56 76 ILE A N 1
ATOM 547 C CA . ILE A 1 76 ? -2.790 2.593 -1.096 1.00 93.56 76 ILE A CA 1
ATOM 548 C C . ILE A 1 76 ? -4.144 3.251 -0.834 1.00 93.56 76 ILE A C 1
ATOM 550 O O . ILE A 1 76 ? -4.596 3.250 0.308 1.00 93.56 76 ILE A O 1
ATOM 554 N N . LYS A 1 77 ? -4.821 3.751 -1.876 1.00 95.19 77 LYS A N 1
ATOM 555 C CA . LYS A 1 77 ? -6.137 4.386 -1.723 1.00 95.19 77 LYS A CA 1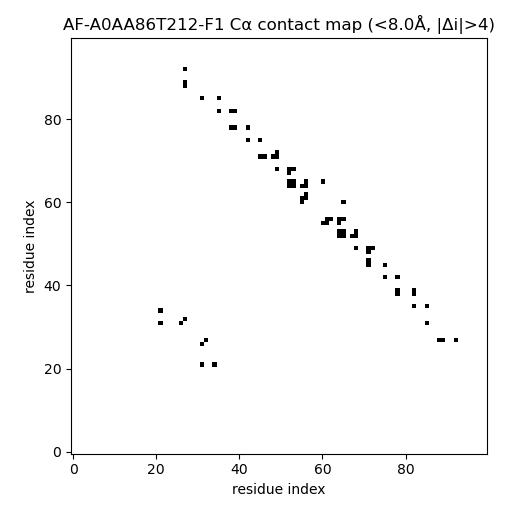
ATOM 556 C C . LYS A 1 77 ? -7.146 3.441 -1.060 1.00 95.19 77 LYS A C 1
ATOM 558 O O . LYS A 1 77 ? -7.826 3.835 -0.118 1.00 95.19 77 LYS A O 1
ATOM 563 N N . HIS A 1 78 ? -7.217 2.190 -1.510 1.00 90.31 78 HIS A N 1
ATOM 564 C CA . HIS A 1 78 ? -8.118 1.204 -0.912 1.00 90.31 78 HIS A CA 1
ATOM 565 C C . HIS A 1 78 ? -7.741 0.842 0.527 1.00 90.31 78 HIS A C 1
ATOM 567 O O . HIS A 1 78 ? -8.627 0.662 1.361 1.00 90.31 78 HIS A O 1
ATOM 573 N N . ALA A 1 79 ? -6.447 0.762 0.844 1.00 88.88 79 ALA A N 1
ATOM 574 C CA . ALA A 1 79 ? -5.996 0.535 2.213 1.00 88.88 79 ALA A CA 1
ATOM 575 C C . ALA A 1 79 ? -6.376 1.706 3.140 1.00 88.88 79 ALA A C 1
ATOM 577 O O . ALA A 1 79 ? -6.852 1.479 4.250 1.00 88.88 79 ALA A O 1
ATOM 578 N N . GLU A 1 80 ? -6.232 2.951 2.677 1.00 93.31 80 GLU A N 1
ATOM 579 C CA . GLU A 1 80 ? -6.645 4.152 3.415 1.00 93.31 80 GLU A CA 1
ATOM 580 C C . GLU A 1 80 ? -8.167 4.199 3.637 1.00 93.31 80 GLU A C 1
ATOM 582 O O . GLU A 1 80 ? -8.622 4.482 4.748 1.00 93.31 80 GLU A O 1
ATOM 587 N N . GLU A 1 81 ? -8.968 3.860 2.621 1.00 92.19 81 GLU A N 1
ATOM 588 C CA . GLU A 1 81 ? -10.428 3.736 2.745 1.00 92.19 81 GLU A CA 1
ATOM 589 C C . GLU A 1 81 ? -10.821 2.648 3.757 1.00 92.19 81 GLU A C 1
ATOM 591 O O . GLU A 1 81 ? -11.676 2.878 4.615 1.00 92.19 81 GLU A O 1
ATOM 596 N N . ALA A 1 82 ? -10.167 1.484 3.712 1.00 86.38 82 ALA A N 1
ATOM 597 C CA . ALA A 1 82 ? -10.414 0.388 4.646 1.00 86.38 82 ALA A CA 1
ATOM 598 C C . ALA A 1 82 ? -10.067 0.768 6.095 1.00 86.38 82 ALA A C 1
ATOM 600 O O . ALA A 1 82 ? -10.847 0.479 7.003 1.00 86.38 82 ALA A O 1
ATOM 601 N N . ILE A 1 83 ? -8.944 1.463 6.313 1.00 88.94 83 ILE A N 1
ATOM 602 C CA . ILE A 1 83 ? -8.564 1.990 7.632 1.00 88.94 83 ILE A CA 1
ATOM 603 C C . ILE A 1 83 ? -9.633 2.954 8.144 1.00 88.94 83 ILE A C 1
ATOM 605 O O . ILE A 1 83 ? -10.100 2.793 9.269 1.00 88.94 83 ILE A O 1
ATOM 609 N N . LYS A 1 84 ? -10.080 3.903 7.312 1.00 89.69 84 LYS A N 1
ATOM 610 C CA . LYS A 1 84 ? -11.131 4.853 7.695 1.00 89.69 84 LYS A CA 1
ATOM 611 C C . LYS A 1 84 ? -12.416 4.137 8.110 1.00 89.69 84 LYS A C 1
ATOM 613 O O . LYS A 1 84 ? -13.015 4.493 9.120 1.00 89.69 84 LYS A O 1
ATOM 618 N N . HIS A 1 85 ? -12.841 3.124 7.355 1.00 84.56 85 HIS A N 1
ATOM 619 C CA . HIS A 1 85 ? -14.017 2.331 7.709 1.00 84.56 85 HIS A CA 1
ATOM 620 C C . HIS A 1 85 ? -13.835 1.565 9.023 1.00 84.56 85 HIS A C 1
ATOM 622 O O . HIS A 1 85 ? -14.762 1.526 9.829 1.00 84.56 85 HIS A O 1
ATOM 628 N N . ALA A 1 86 ? -12.656 0.989 9.262 1.00 83.06 86 ALA A N 1
ATOM 629 C CA . ALA A 1 86 ? -12.353 0.285 10.504 1.00 83.06 86 ALA A CA 1
ATOM 630 C C . ALA A 1 86 ? -12.356 1.231 11.719 1.00 83.06 86 ALA A C 1
ATOM 632 O O . ALA A 1 86 ? -12.940 0.902 12.751 1.00 83.06 86 ALA A O 1
ATOM 633 N N . GLU A 1 87 ? -11.770 2.422 11.581 1.00 83.88 87 GLU A N 1
ATOM 634 C CA . GLU A 1 87 ? -11.762 3.457 12.621 1.00 83.88 87 GLU A CA 1
ATOM 635 C C . GLU A 1 87 ? -13.196 3.951 12.915 1.00 83.88 87 GLU A C 1
ATOM 637 O O . GLU A 1 87 ? -13.616 3.971 14.070 1.00 83.88 87 GLU A O 1
ATOM 642 N N . GLN A 1 88 ? -14.012 4.210 11.885 1.00 83.88 88 GLN A N 1
ATOM 643 C CA . GLN A 1 88 ? -15.431 4.571 12.050 1.00 83.88 88 GLN A CA 1
ATOM 644 C C . GLN A 1 88 ? -16.270 3.458 12.694 1.00 83.88 88 GLN A C 1
ATOM 646 O O . GLN A 1 88 ? -17.176 3.738 13.481 1.00 83.88 88 GLN A O 1
ATOM 651 N N . ALA A 1 89 ? -16.001 2.194 12.360 1.00 78.69 89 ALA A N 1
ATOM 652 C CA . ALA A 1 89 ? -16.688 1.059 12.967 1.00 78.69 89 ALA A CA 1
ATOM 653 C C . ALA A 1 89 ? -16.369 0.949 14.465 1.00 78.69 89 ALA A C 1
ATOM 655 O O . ALA A 1 89 ? -17.271 0.681 15.257 1.00 78.69 89 ALA A O 1
ATOM 656 N N . ALA A 1 90 ? -15.119 1.218 14.859 1.00 74.88 90 ALA A N 1
ATOM 657 C CA . ALA A 1 90 ? -14.713 1.256 16.262 1.00 74.88 90 ALA A CA 1
ATOM 658 C C . ALA A 1 90 ? -15.420 2.376 17.050 1.00 74.88 90 ALA A C 1
ATOM 660 O O . ALA A 1 90 ? -15.763 2.179 18.215 1.00 74.88 90 ALA A O 1
ATOM 661 N N . GLU A 1 91 ? -15.692 3.522 16.418 1.00 72.50 91 GLU A N 1
ATOM 662 C CA . GLU A 1 91 ? -16.423 4.642 17.029 1.00 72.50 91 GLU A CA 1
ATOM 663 C C . GLU A 1 91 ? -17.931 4.373 17.194 1.00 72.50 91 GLU A C 1
ATOM 665 O O . GLU A 1 91 ? -18.546 4.850 18.150 1.00 72.50 91 GLU A O 1
ATOM 670 N N . GLN A 1 92 ? -18.547 3.610 16.284 1.00 67.44 92 GLN A N 1
ATOM 671 C CA . GLN A 1 92 ? -20.001 3.375 16.266 1.00 67.44 92 GLN A CA 1
ATOM 672 C C . GLN A 1 92 ? -20.473 2.253 17.201 1.00 67.44 92 GLN A C 1
ATOM 674 O O . GLN A 1 92 ? -21.666 2.154 17.500 1.00 67.44 92 GLN A O 1
ATOM 679 N N . THR A 1 93 ? -19.568 1.418 17.703 1.00 57.66 93 THR A N 1
ATOM 680 C CA . THR A 1 93 ? -19.877 0.410 18.722 1.00 57.66 93 THR A CA 1
ATOM 681 C C . THR A 1 93 ? -19.445 0.897 20.104 1.00 57.66 93 THR A C 1
ATOM 683 O O . THR A 1 93 ? -18.263 0.800 20.441 1.00 57.66 93 THR A O 1
ATOM 686 N N . PRO A 1 94 ? -20.363 1.379 20.964 1.00 52.38 94 PRO A N 1
ATOM 687 C CA . PRO A 1 94 ? -20.020 1.607 22.359 1.00 52.38 94 PRO A CA 1
ATOM 688 C C . PRO A 1 94 ? -19.609 0.272 22.986 1.00 52.38 94 PRO A C 1
ATOM 690 O O . PRO A 1 94 ? -20.313 -0.732 22.845 1.00 52.38 94 PRO A O 1
ATOM 693 N N . ALA A 1 95 ? -18.467 0.261 23.677 1.00 55.75 95 ALA A N 1
ATOM 694 C CA . ALA A 1 95 ? -17.993 -0.898 24.420 1.00 55.75 95 ALA A CA 1
ATOM 695 C C . ALA A 1 95 ? -19.138 -1.460 25.278 1.00 55.75 95 ALA A C 1
ATOM 697 O O . ALA A 1 95 ? -19.632 -0.789 26.190 1.00 55.75 95 ALA A O 1
ATOM 698 N N . LYS A 1 96 ? -19.587 -2.690 24.989 1.00 52.78 96 LYS A N 1
ATOM 699 C CA . LYS A 1 96 ? -20.519 -3.392 25.876 1.00 52.78 96 LYS A CA 1
ATOM 700 C C . LYS A 1 96 ? -19.826 -3.534 27.231 1.00 52.78 96 LYS A C 1
ATOM 702 O O . LYS A 1 96 ? -18.867 -4.292 27.355 1.00 52.78 96 LYS A O 1
ATOM 707 N N . LYS A 1 97 ? -20.298 -2.789 28.239 1.00 43.28 97 LYS A N 1
ATOM 708 C CA . LYS A 1 97 ? -19.899 -2.998 29.637 1.00 43.28 97 LYS A CA 1
ATOM 709 C C . LYS A 1 97 ? -20.119 -4.478 29.979 1.00 43.28 97 LYS A C 1
ATOM 711 O O . LYS A 1 97 ? -21.197 -4.988 29.663 1.00 43.28 97 LYS A O 1
ATOM 716 N N . PRO A 1 98 ? -19.151 -5.158 30.615 1.00 44.75 98 PRO A N 1
ATOM 717 C CA . PRO A 1 98 ? -19.380 -6.514 31.092 1.00 44.75 98 PRO A CA 1
ATOM 718 C C . PRO A 1 98 ? -20.555 -6.508 32.088 1.00 44.75 98 PRO A C 1
ATOM 720 O O . PRO A 1 98 ? -20.698 -5.535 32.842 1.00 44.75 98 PRO A O 1
ATOM 723 N N . PRO A 1 99 ? -21.426 -7.535 32.073 1.00 55.59 99 PRO A N 1
ATOM 724 C CA . PRO A 1 99 ? -22.492 -7.647 33.061 1.00 55.59 99 PRO A CA 1
ATOM 725 C C . PRO A 1 99 ? -21.876 -7.723 34.468 1.00 55.59 99 PRO A C 1
ATOM 727 O O . PRO A 1 99 ? -20.838 -8.359 34.652 1.00 55.59 99 PRO A O 1
ATOM 730 N N . ARG A 1 100 ? -22.487 -6.992 35.410 1.00 52.53 100 ARG A N 1
ATOM 731 C CA . ARG A 1 100 ? -22.110 -6.953 36.832 1.00 52.53 100 ARG A CA 1
ATOM 732 C C . ARG A 1 100 ? -22.341 -8.288 37.519 1.00 52.53 100 ARG A C 1
ATOM 734 O O . ARG A 1 100 ? -23.359 -8.929 37.180 1.00 52.53 100 ARG A O 1
#

Solvent-accessible surface area (backbone atoms only — not comparable to full-atom values): 5748 Å² total; per-residue (Å²): 144,72,69,68,67,57,53,59,57,49,57,60,51,50,56,56,52,54,54,53,52,59,65,70,55,84,48,92,42,71,70,46,57,50,49,45,50,51,48,56,52,48,46,53,54,46,54,55,51,42,56,56,28,53,49,44,30,72,78,67,61,40,67,66,32,53,52,49,43,52,52,50,55,52,50,42,53,53,47,53,52,49,41,52,51,52,55,51,52,48,70,73,51,75,80,78,73,76,86,130

pLDDT: mean 73.65, std 20.11, range [36.12, 96.69]

Secondary structure (DSSP, 8-state):
--SSHHHHHHHHHHHHHHHHHHHHS---SHHHHHHHHHHHHHHHHHHHHHHHHHHHHHHH--HHHHHHHHHHHHHHHHHHHHHHHHHHHHHHS---PPP-

Nearest PDB structures (foldseek):
  8a6x-assembly1_B  TM=4.953E-01  e=1.739E+00  Pseudomonas putida KT2440
  6zvt-assembly1_A  TM=4.791E-01  e=2.842E+00  Nostoc punctiforme
  8fbk-assembly1_A  TM=7.696E-01  e=9.127E+00  synthetic construct
  6zw6-assembly1_A  TM=3.821E-01  e=3.864E+00  Nostoc punctiforme

Sequence (100 aa):
MRKTTRRIVGATAAVGILLAAMVWAGGTGPHAQEGVNHAKEGIVHVKEAIAHLEESVKVGGDPHAKESLAHAKEAIKHAEEAIKHAEQAAEQTPAKKPPR

Mean predicted aligned error: 12.41 Å

Organism: NCBI:txid2973512